Protein AF-A0A4U9HYZ6-F1 (afdb_monomer_lite)

Radius of gyration: 41.31 Å; chains: 1; bounding box: 99×42×128 Å

pLDDT: mean 76.9, std 16.5, range [32.78, 93.56]

Foldseek 3Di:
DDDDDDDDDDDDPPDPPPPPPPPDPDDDDDDDDDDDDKFKAKQNHRDDPPDQQFDFDQDDDDPPDDDTDTAGQGPVGDRGIDIDIPDPDDWDAAQDAPCQDQALEE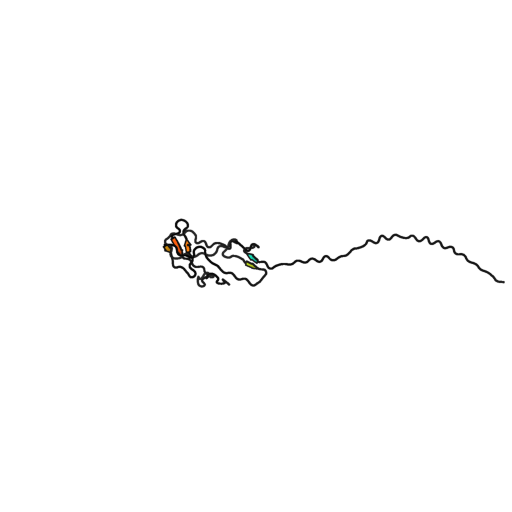DDDADVSWDWDADPVHRSYTYTDFDALDPVRPHTRHHPDTSD

Sequence (148 aa):
MNKKLLMLFTGSVFAMAASNSQAVTSSGTIGATLTLTNGCLINGSPTQDGINFGTLDFGTHPATFSTLTTQLTGASGGNTFTIQCTTASYTVAITGNTNSTAPGTVVGTPGTPARYLVNTANTGQGVAYSLFSDGGFNNIIANNAHCR

Secondary structure (DSSP, 8-state):
-----------------------------------PPP-EEETTB---SS---EE-------TT-S------EETTSSS---EEESSS----B----S--SPPSEEES---SS-EEEE-SS-TTEEEEE--BSSTTS-SB--TT-B--

Organism: NCBI:txid83655

Structure (mmCIF, N/CA/C/O backbone):
data_AF-A0A4U9HYZ6-F1
#
_entry.id   AF-A0A4U9HYZ6-F1
#
loop_
_atom_site.group_PDB
_atom_site.id
_atom_site.type_symbol
_atom_site.label_atom_id
_atom_site.label_alt_id
_atom_site.label_comp_id
_atom_site.label_asym_id
_atom_site.label_entity_id
_atom_site.label_seq_id
_atom_site.pdbx_PDB_ins_code
_atom_site.Cartn_x
_atom_site.Cartn_y
_atom_site.Cartn_z
_atom_site.occupancy
_atom_site.B_iso_or_equiv
_atom_site.auth_seq_id
_atom_site.auth_comp_id
_atom_site.auth_asym_id
_atom_site.auth_atom_id
_atom_site.pdbx_PDB_model_num
ATOM 1 N N . MET A 1 1 ? 73.701 12.380 -105.931 1.00 35.41 1 MET A N 1
ATOM 2 C CA . MET A 1 1 ? 74.830 12.447 -104.979 1.00 35.41 1 MET A CA 1
ATOM 3 C C . MET A 1 1 ? 74.324 13.099 -103.699 1.00 35.41 1 MET A C 1
ATOM 5 O O . MET A 1 1 ? 73.700 14.145 -103.770 1.00 35.41 1 MET A O 1
ATOM 9 N N . ASN A 1 2 ? 74.490 12.401 -102.578 1.00 32.78 2 ASN A N 1
ATOM 10 C CA . ASN A 1 2 ? 73.959 12.699 -101.242 1.00 32.78 2 ASN A CA 1
ATOM 11 C C . ASN A 1 2 ? 74.451 14.049 -100.677 1.00 32.78 2 ASN A C 1
ATOM 13 O O . ASN A 1 2 ? 75.574 14.433 -101.002 1.00 32.78 2 ASN A O 1
ATOM 17 N N . LYS A 1 3 ? 73.722 14.658 -99.714 1.00 44.94 3 LYS A N 1
ATOM 18 C CA . LYS A 1 3 ? 73.997 14.611 -98.244 1.00 44.94 3 LYS A CA 1
ATOM 19 C C . LYS A 1 3 ? 73.520 15.883 -97.476 1.00 44.94 3 LYS A C 1
ATOM 21 O O . LYS A 1 3 ? 73.880 16.987 -97.853 1.00 44.94 3 LYS A O 1
ATOM 26 N N . LYS A 1 4 ? 72.920 15.639 -96.292 1.00 47.25 4 LYS A N 1
ATOM 27 C CA . LYS A 1 4 ? 72.814 16.468 -95.049 1.00 47.25 4 LYS A CA 1
ATOM 28 C C . LYS A 1 4 ? 71.647 17.477 -94.970 1.00 47.25 4 LYS A C 1
ATOM 30 O O . LYS A 1 4 ? 71.603 18.403 -95.758 1.00 47.25 4 LYS A O 1
ATOM 35 N N . LEU A 1 5 ? 70.603 17.292 -94.147 1.00 48.94 5 LEU A N 1
ATOM 36 C CA . LEU A 1 5 ? 70.500 17.136 -92.673 1.00 48.94 5 LEU A CA 1
ATOM 37 C C . LEU A 1 5 ? 70.783 18.446 -91.908 1.00 48.94 5 LEU A C 1
ATOM 39 O O . LEU A 1 5 ? 71.951 18.778 -91.745 1.00 48.94 5 LEU A O 1
ATOM 43 N N . LEU A 1 6 ? 69.746 19.112 -91.375 1.00 49.28 6 LEU A N 1
ATOM 44 C CA . LEU A 1 6 ? 69.512 19.251 -89.923 1.00 49.28 6 LEU A CA 1
ATOM 45 C C . LEU A 1 6 ? 68.156 19.929 -89.620 1.00 49.28 6 LEU A C 1
ATOM 47 O O . LEU A 1 6 ? 67.754 20.876 -90.284 1.00 49.28 6 LEU A O 1
ATOM 51 N N . MET A 1 7 ? 67.483 19.402 -88.598 1.00 51.47 7 MET A N 1
ATOM 52 C CA . MET A 1 7 ? 66.218 19.832 -87.996 1.00 51.47 7 MET A CA 1
ATOM 53 C C . MET A 1 7 ? 66.368 21.125 -87.181 1.00 51.47 7 MET A C 1
ATOM 55 O O . MET A 1 7 ? 67.454 21.372 -86.672 1.00 51.47 7 MET A O 1
ATOM 59 N N . LEU A 1 8 ? 65.261 21.832 -86.914 1.00 48.62 8 LEU A N 1
ATOM 60 C CA . LEU A 1 8 ? 64.932 22.306 -85.559 1.00 48.62 8 LEU A CA 1
ATOM 61 C C . LEU A 1 8 ? 63.411 22.551 -85.446 1.00 48.62 8 LEU A C 1
ATOM 63 O O . LEU A 1 8 ? 62.870 23.507 -85.992 1.00 48.62 8 LEU A O 1
ATOM 67 N N . PHE A 1 9 ? 62.730 21.637 -84.752 1.00 49.22 9 PHE A N 1
ATOM 68 C CA . PHE A 1 9 ? 61.364 21.782 -84.248 1.00 49.22 9 PHE A CA 1
ATOM 69 C C . PHE A 1 9 ? 61.415 22.639 -82.976 1.00 49.22 9 PHE A C 1
ATOM 71 O O . PHE A 1 9 ? 61.964 22.197 -81.968 1.00 49.22 9 PHE A O 1
ATOM 78 N N . THR A 1 10 ? 60.820 23.828 -82.983 1.00 54.84 10 THR A N 1
ATOM 79 C CA . THR A 1 10 ? 60.531 24.583 -81.757 1.00 54.84 10 THR A CA 1
ATOM 80 C C . THR A 1 10 ? 59.051 24.449 -81.436 1.00 54.84 10 THR A C 1
ATOM 82 O O . THR A 1 10 ? 58.198 25.197 -81.906 1.00 54.84 10 THR A O 1
ATOM 85 N N . GLY A 1 11 ? 58.750 23.422 -80.640 1.00 54.03 11 GLY A N 1
ATOM 86 C CA . GLY A 1 11 ? 57.466 23.273 -79.976 1.00 54.03 11 GLY A CA 1
ATOM 87 C C . GLY A 1 11 ? 57.280 24.373 -78.935 1.00 54.03 11 GLY A C 1
ATOM 88 O O . GLY A 1 11 ? 58.178 24.683 -78.156 1.00 54.03 11 GLY A O 1
ATOM 89 N N . SER A 1 12 ? 56.096 24.965 -78.914 1.00 51.88 12 SER A N 1
ATOM 90 C CA . SER A 1 12 ? 55.624 25.801 -77.813 1.00 51.88 12 SER A CA 1
ATOM 91 C C . SER A 1 12 ? 54.210 25.346 -77.483 1.00 51.88 12 SER A C 1
ATOM 93 O O . SER A 1 12 ? 53.221 25.950 -77.884 1.00 51.88 12 SER A O 1
ATOM 95 N N . VAL A 1 13 ? 54.128 24.201 -76.802 1.00 56.69 13 VAL A N 1
ATOM 96 C CA . VAL A 1 13 ? 52.915 23.762 -76.111 1.00 56.69 13 VAL A CA 1
ATOM 97 C C . VAL A 1 13 ? 52.758 24.681 -74.904 1.00 56.69 13 VAL A C 1
ATOM 99 O O . VAL A 1 13 ? 53.446 24.525 -73.898 1.00 56.69 13 VAL A O 1
ATOM 102 N N . PHE A 1 14 ? 51.885 25.678 -75.020 1.00 54.47 14 PHE A N 1
ATOM 103 C CA . PHE A 1 14 ? 51.449 26.473 -73.880 1.00 54.47 14 PHE A CA 1
ATOM 104 C C . PHE A 1 14 ? 50.453 25.623 -73.085 1.00 54.47 14 PHE A C 1
ATOM 106 O O . PHE A 1 14 ? 49.270 25.538 -73.416 1.00 54.47 14 PHE A O 1
ATOM 113 N N . ALA A 1 15 ? 50.968 24.902 -72.089 1.00 54.31 15 ALA A N 1
ATOM 114 C CA . ALA A 1 15 ? 50.166 24.114 -71.168 1.00 54.31 15 ALA A CA 1
ATOM 115 C C . ALA A 1 15 ? 49.292 25.060 -70.332 1.00 54.31 15 ALA A C 1
ATOM 117 O O . ALA A 1 15 ? 49.767 25.724 -69.412 1.00 54.31 15 ALA A O 1
ATOM 118 N N . MET A 1 16 ? 48.005 25.126 -70.666 1.00 54.91 16 MET A N 1
ATOM 119 C CA . MET A 1 16 ? 46.996 25.728 -69.806 1.00 54.91 16 MET A CA 1
ATOM 120 C C . MET A 1 16 ? 46.899 24.874 -68.540 1.00 54.91 16 MET A C 1
ATOM 122 O O . MET A 1 16 ? 46.308 23.795 -68.549 1.00 54.91 16 MET A O 1
ATOM 126 N N . ALA A 1 17 ? 47.515 25.332 -67.452 1.00 55.66 17 ALA A N 1
ATOM 127 C CA . ALA A 1 17 ? 47.295 24.767 -66.132 1.00 55.66 17 ALA A CA 1
ATOM 128 C C . ALA A 1 17 ? 45.856 25.094 -65.712 1.00 55.66 17 ALA A C 1
ATOM 130 O O . ALA A 1 17 ? 45.582 26.144 -65.135 1.00 55.66 17 ALA A O 1
ATOM 131 N N . ALA A 1 18 ? 44.920 24.208 -66.052 1.00 55.56 18 ALA A N 1
ATOM 132 C CA . ALA A 1 18 ? 43.592 24.214 -65.467 1.00 55.56 18 ALA A CA 1
ATOM 133 C C . ALA A 1 18 ? 43.756 23.994 -63.957 1.00 55.56 18 ALA A C 1
ATOM 135 O O . ALA A 1 18 ? 44.086 22.891 -63.509 1.00 55.56 18 ALA A O 1
ATOM 136 N N . SER A 1 19 ? 43.558 25.048 -63.167 1.00 55.41 19 SER A N 1
ATOM 137 C CA . SER A 1 19 ? 43.351 24.943 -61.728 1.00 55.41 19 SER A CA 1
ATOM 138 C C . SER A 1 19 ? 42.024 24.223 -61.504 1.00 55.41 19 SER A C 1
ATOM 140 O O . SER A 1 19 ? 40.971 24.831 -61.328 1.00 55.41 19 SER A O 1
ATOM 142 N N . ASN A 1 20 ? 42.069 22.893 -61.559 1.00 53.75 20 ASN A N 1
ATOM 143 C CA . ASN A 1 20 ? 40.976 22.043 -61.123 1.00 53.75 20 ASN A CA 1
ATOM 144 C C . ASN A 1 20 ? 40.794 22.301 -59.622 1.00 53.75 20 ASN A C 1
ATOM 146 O O . ASN A 1 20 ? 41.510 21.733 -58.797 1.00 53.75 20 ASN A O 1
ATOM 150 N N . SER A 1 21 ? 39.881 23.208 -59.267 1.00 53.66 21 SER A N 1
ATOM 151 C CA . SER A 1 21 ? 39.375 23.334 -57.904 1.00 53.66 21 SER A CA 1
ATOM 152 C C . SER A 1 21 ? 38.570 22.071 -57.626 1.00 53.66 21 SER A C 1
ATOM 154 O O . SER A 1 21 ? 37.375 21.991 -57.901 1.00 53.66 21 SER A O 1
ATOM 156 N N . GLN A 1 22 ? 39.274 21.032 -57.185 1.00 55.88 22 GLN A N 1
ATOM 157 C CA . GLN A 1 22 ? 38.654 19.790 -56.766 1.00 55.88 22 GLN A CA 1
ATOM 158 C C . GLN A 1 22 ? 37.817 20.110 -55.530 1.00 55.88 22 GLN A C 1
ATOM 160 O O . GLN A 1 22 ? 38.360 20.485 -54.489 1.00 55.88 22 GLN A O 1
ATOM 165 N N . ALA A 1 23 ? 36.495 20.002 -55.651 1.00 54.91 23 ALA A N 1
ATOM 166 C CA . ALA A 1 23 ? 35.611 20.068 -54.502 1.00 54.91 23 ALA A CA 1
ATOM 167 C C . ALA A 1 23 ? 36.001 18.934 -53.545 1.00 54.91 23 ALA A C 1
ATOM 169 O O . ALA A 1 23 ? 35.837 17.755 -53.856 1.00 54.91 23 ALA A O 1
ATOM 170 N N . VAL A 1 24 ? 36.574 19.291 -52.395 1.00 54.78 24 VAL A N 1
ATOM 171 C CA . VAL A 1 24 ? 36.957 18.324 -51.366 1.00 54.78 24 VAL A CA 1
ATOM 172 C C . VAL A 1 24 ? 35.679 17.848 -50.686 1.00 54.78 24 VAL A C 1
ATOM 174 O O . VAL A 1 24 ? 35.114 18.534 -49.836 1.00 54.78 24 VAL A O 1
ATOM 177 N N . THR A 1 25 ? 35.196 16.671 -51.072 1.00 54.16 25 THR A N 1
ATOM 178 C CA . THR A 1 25 ? 34.113 15.992 -50.359 1.00 54.16 25 THR A CA 1
ATOM 179 C C . THR A 1 25 ? 34.681 15.396 -49.079 1.00 54.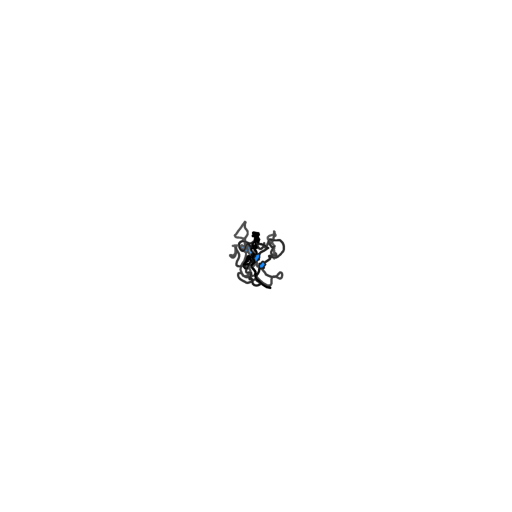16 25 THR A C 1
ATOM 181 O O . THR A 1 25 ? 35.326 14.349 -49.102 1.00 54.16 25 THR A O 1
ATOM 184 N N . SER A 1 26 ? 34.466 16.084 -47.959 1.00 47.38 26 SER A N 1
ATOM 185 C CA . SER A 1 26 ? 34.788 15.554 -46.637 1.00 47.38 26 SER A CA 1
ATOM 186 C C . SER A 1 26 ? 33.625 14.689 -46.159 1.00 47.38 26 SER A C 1
ATOM 188 O O . SER A 1 26 ? 32.536 15.190 -45.885 1.00 47.38 26 SER A O 1
ATOM 190 N N . SER A 1 27 ? 33.840 13.378 -46.112 1.00 49.84 27 SER A N 1
ATOM 191 C CA . SER A 1 27 ? 32.902 12.414 -45.542 1.00 49.84 27 SER A CA 1
ATOM 192 C C . SER A 1 27 ? 33.409 11.972 -44.176 1.00 49.84 27 SER A C 1
ATOM 194 O O . SER A 1 27 ? 34.556 11.546 -44.051 1.00 49.84 27 SER A O 1
ATOM 196 N N . GLY A 1 28 ? 32.552 12.030 -43.164 1.00 50.69 28 GLY A N 1
ATOM 197 C CA . GLY A 1 28 ? 32.844 11.529 -41.826 1.00 50.69 28 GLY A CA 1
ATOM 198 C C . GLY A 1 28 ? 31.623 10.829 -41.244 1.00 50.69 28 GLY A C 1
ATOM 199 O O . GLY A 1 28 ? 30.489 11.121 -41.617 1.00 50.69 28 GLY A O 1
ATOM 200 N N . THR A 1 29 ? 31.852 9.890 -40.334 1.00 51.38 29 THR A N 1
ATOM 201 C CA . THR A 1 29 ? 30.797 9.206 -39.582 1.00 51.38 29 THR A CA 1
ATOM 202 C C . THR A 1 29 ? 30.646 9.847 -38.208 1.00 51.38 29 THR A C 1
ATOM 204 O O . THR A 1 29 ? 31.634 9.986 -37.489 1.00 51.38 29 THR A O 1
ATOM 207 N N . ILE A 1 30 ? 29.419 10.196 -37.816 1.00 47.06 30 ILE A N 1
ATOM 208 C CA . ILE A 1 30 ? 29.105 10.606 -36.443 1.00 47.06 30 ILE A CA 1
ATOM 209 C C . ILE A 1 30 ? 28.710 9.351 -35.665 1.00 47.06 30 ILE A C 1
ATOM 211 O O . ILE A 1 30 ? 27.698 8.722 -35.970 1.00 47.06 30 ILE A O 1
ATOM 215 N N . GLY A 1 31 ? 29.505 8.980 -34.664 1.00 43.38 31 GLY A N 1
ATOM 216 C CA . GLY A 1 31 ? 29.102 7.974 -33.686 1.00 43.38 31 GLY A CA 1
ATOM 217 C C . GLY A 1 31 ? 28.130 8.593 -32.685 1.00 43.38 31 GLY A C 1
ATOM 218 O O . GLY A 1 31 ? 28.508 9.512 -31.963 1.00 43.38 31 GLY A O 1
ATOM 219 N N . ALA A 1 32 ? 26.889 8.109 -32.643 1.00 44.34 32 ALA A N 1
ATOM 220 C CA . ALA A 1 32 ? 25.912 8.481 -31.624 1.00 44.34 32 ALA A CA 1
ATOM 221 C C . ALA A 1 32 ? 25.733 7.312 -30.648 1.00 44.34 32 ALA A C 1
ATOM 223 O O . ALA A 1 32 ? 25.369 6.211 -31.058 1.00 44.34 32 ALA A O 1
ATOM 224 N N . THR A 1 33 ? 25.973 7.557 -29.360 1.00 34.28 33 THR A N 1
ATOM 225 C CA . THR A 1 33 ? 25.754 6.572 -28.294 1.00 34.28 33 THR A CA 1
ATOM 226 C C . THR A 1 33 ? 24.585 7.035 -27.435 1.00 34.28 33 THR A C 1
ATOM 228 O O . THR A 1 33 ? 24.642 8.115 -26.850 1.00 34.28 33 THR A O 1
ATOM 231 N N . LEU A 1 34 ? 23.532 6.217 -27.352 1.00 34.91 34 LEU A N 1
ATOM 232 C CA . LEU A 1 34 ? 22.398 6.422 -26.452 1.00 34.91 34 LEU A CA 1
ATOM 233 C C . LEU A 1 34 ? 22.392 5.308 -25.405 1.00 34.91 34 LEU A C 1
ATOM 235 O O . LEU A 1 34 ? 22.152 4.146 -25.727 1.00 34.91 34 LEU A O 1
ATOM 239 N N . THR A 1 35 ? 22.636 5.672 -24.152 1.00 57.12 35 THR A N 1
ATOM 240 C CA . THR A 1 35 ? 22.530 4.750 -23.019 1.00 57.12 35 THR A CA 1
ATOM 241 C C . THR A 1 35 ? 21.140 4.887 -22.412 1.00 57.12 35 THR A C 1
ATOM 243 O O . THR A 1 35 ? 20.862 5.876 -21.737 1.00 57.12 35 THR A O 1
ATOM 246 N N . LEU A 1 36 ? 20.264 3.907 -22.644 1.00 55.03 36 LEU A N 1
ATOM 247 C CA . LEU A 1 36 ? 18.999 3.812 -21.917 1.00 55.03 36 LEU A CA 1
ATOM 248 C C . LEU A 1 36 ? 19.242 3.085 -20.593 1.00 55.03 36 LEU A C 1
ATOM 250 O O . LEU A 1 36 ? 19.720 1.952 -20.576 1.00 55.03 36 LEU A O 1
ATOM 254 N N . THR A 1 37 ? 18.923 3.740 -19.483 1.00 68.19 37 THR A N 1
ATOM 255 C CA . THR A 1 37 ? 18.913 3.122 -18.156 1.00 68.19 37 THR A CA 1
ATOM 256 C C . THR A 1 37 ? 17.569 2.445 -17.889 1.00 68.19 37 THR A C 1
ATOM 258 O O . THR A 1 37 ? 16.551 2.791 -18.490 1.00 68.19 37 THR A O 1
ATOM 261 N N . ASN A 1 38 ? 17.555 1.473 -16.972 1.00 70.94 38 ASN A N 1
ATOM 262 C CA . ASN A 1 38 ? 16.307 0.863 -16.525 1.00 70.94 38 ASN A CA 1
ATOM 263 C C . ASN A 1 38 ? 15.420 1.924 -15.857 1.00 70.94 38 ASN A C 1
ATOM 265 O O . ASN A 1 38 ? 15.859 2.620 -14.942 1.00 70.94 38 ASN A O 1
ATOM 269 N N . GLY A 1 39 ? 14.172 2.019 -16.305 1.00 76.56 39 GLY A N 1
ATOM 270 C CA . GLY A 1 39 ? 13.136 2.864 -15.717 1.00 76.56 39 GLY A CA 1
ATOM 271 C C . GLY A 1 39 ? 11.856 2.078 -15.442 1.00 76.56 39 GLY A C 1
ATOM 272 O O . GLY A 1 39 ? 11.571 1.086 -16.126 1.00 76.56 39 GLY A O 1
ATOM 273 N N . CYS A 1 40 ? 11.099 2.537 -14.447 1.00 83.56 40 CYS A N 1
ATOM 274 C CA . CYS A 1 40 ? 9.737 2.105 -14.164 1.00 83.56 40 CYS A CA 1
ATOM 275 C C . CYS A 1 40 ? 8.814 3.320 -14.196 1.00 83.56 40 CYS A C 1
ATOM 277 O O . CYS A 1 40 ? 9.132 4.355 -13.614 1.00 83.56 40 CYS A O 1
ATOM 279 N N . LEU A 1 41 ? 7.677 3.180 -14.868 1.00 84.50 41 LEU A N 1
ATOM 280 C CA . LEU A 1 41 ? 6.589 4.142 -14.844 1.00 84.50 41 LEU A CA 1
ATOM 281 C C . LEU A 1 41 ? 5.504 3.622 -13.907 1.00 84.50 41 LEU A C 1
ATOM 283 O O . LEU A 1 41 ? 5.011 2.506 -14.090 1.00 84.50 41 LEU A O 1
ATOM 287 N N . ILE A 1 42 ? 5.113 4.431 -12.929 1.00 84.31 42 ILE A N 1
ATOM 288 C CA . ILE A 1 42 ? 3.993 4.133 -12.034 1.00 84.31 42 ILE A CA 1
ATOM 289 C C . ILE A 1 42 ? 2.835 5.042 -12.420 1.00 84.31 42 ILE A C 1
ATOM 291 O O . ILE A 1 42 ? 2.986 6.264 -12.421 1.00 84.31 42 ILE A O 1
ATOM 295 N N . ASN A 1 43 ? 1.689 4.464 -12.785 1.00 82.69 43 ASN A N 1
ATOM 296 C CA . ASN A 1 43 ? 0.549 5.214 -13.330 1.00 82.69 43 ASN A CA 1
ATOM 297 C C . ASN A 1 43 ? 0.962 6.161 -14.483 1.00 82.69 43 ASN A C 1
ATOM 299 O O . ASN A 1 43 ? 0.463 7.277 -14.601 1.00 82.69 43 ASN A O 1
ATOM 303 N N . GLY A 1 44 ? 1.925 5.736 -15.313 1.00 80.31 44 GLY A N 1
ATOM 304 C CA . GLY A 1 44 ? 2.465 6.524 -16.430 1.00 80.31 44 GLY A CA 1
ATOM 305 C C . GLY A 1 44 ? 3.462 7.628 -16.047 1.00 80.31 44 GLY A C 1
ATOM 306 O O . GLY A 1 44 ? 3.987 8.291 -16.939 1.00 80.31 44 GLY A O 1
ATOM 307 N N . SER A 1 45 ? 3.760 7.820 -14.758 1.00 81.25 45 SER A N 1
ATOM 308 C CA . SER A 1 45 ? 4.737 8.806 -14.282 1.00 81.25 45 SER A CA 1
ATOM 309 C C . SER A 1 45 ? 6.126 8.188 -14.075 1.00 81.25 45 SER A C 1
ATOM 311 O O . SER A 1 45 ? 6.211 7.099 -13.504 1.00 81.25 45 SER A O 1
ATOM 313 N N . PRO A 1 46 ? 7.219 8.873 -14.471 1.00 82.25 46 PRO A N 1
ATOM 314 C CA . PRO A 1 46 ? 8.588 8.451 -14.167 1.00 82.25 46 PRO A CA 1
ATOM 315 C C . PRO A 1 46 ? 9.024 8.780 -12.729 1.00 82.25 46 PRO A C 1
ATOM 317 O O . PRO A 1 46 ? 10.120 8.398 -12.319 1.00 82.25 46 PRO A O 1
ATOM 320 N N . THR A 1 47 ? 8.211 9.520 -11.969 1.00 82.38 47 THR A N 1
ATOM 321 C CA . THR A 1 47 ? 8.452 9.772 -10.544 1.00 82.38 47 THR A CA 1
ATOM 322 C C . THR A 1 47 ? 8.466 8.446 -9.786 1.00 82.38 47 THR A C 1
ATOM 324 O O . THR A 1 47 ? 7.651 7.581 -10.079 1.00 82.38 47 THR A O 1
ATOM 327 N N . GLN A 1 48 ? 9.373 8.287 -8.818 1.00 78.88 48 GLN A N 1
ATOM 328 C CA . GLN A 1 48 ? 9.500 7.057 -8.019 1.00 78.88 48 GLN A CA 1
ATOM 329 C C . GLN A 1 48 ? 9.091 7.235 -6.549 1.00 78.88 48 GLN A C 1
ATOM 331 O O . GLN A 1 48 ? 8.799 6.251 -5.879 1.00 78.88 48 GLN A O 1
ATOM 336 N N . ASP A 1 49 ? 8.979 8.480 -6.077 1.00 82.75 49 ASP A N 1
ATOM 337 C CA . ASP A 1 49 ? 8.672 8.817 -4.685 1.00 82.75 49 ASP A CA 1
ATOM 338 C C . ASP A 1 49 ? 7.424 9.696 -4.568 1.00 82.75 49 ASP A C 1
ATOM 340 O O . ASP A 1 49 ? 7.132 10.513 -5.440 1.00 82.75 49 ASP A O 1
ATOM 344 N N . GLY A 1 50 ? 6.679 9.541 -3.468 1.00 80.44 50 GLY A N 1
ATOM 345 C CA . GLY A 1 50 ? 5.488 10.357 -3.189 1.00 80.44 50 GLY A CA 1
ATOM 346 C C . GLY A 1 50 ? 4.328 10.136 -4.167 1.00 80.44 50 GLY A C 1
ATOM 347 O O . GLY A 1 50 ? 3.441 10.981 -4.279 1.00 80.44 50 GLY A O 1
ATOM 348 N N . ILE A 1 51 ? 4.333 9.015 -4.889 1.00 84.38 51 ILE A N 1
ATOM 349 C CA . ILE A 1 51 ? 3.310 8.692 -5.882 1.00 84.38 51 ILE A CA 1
ATOM 350 C C . ILE A 1 51 ? 2.021 8.299 -5.174 1.00 84.38 51 ILE A C 1
ATOM 352 O O . ILE A 1 51 ? 2.007 7.441 -4.289 1.00 84.38 51 ILE A O 1
ATOM 356 N N . ASN A 1 52 ? 0.913 8.883 -5.615 1.00 84.50 52 ASN A N 1
ATOM 357 C CA . ASN A 1 52 ? -0.401 8.413 -5.222 1.00 84.50 52 ASN A CA 1
ATOM 358 C C . ASN A 1 52 ? -0.772 7.174 -6.058 1.00 84.50 52 ASN A C 1
ATOM 360 O O . ASN A 1 52 ? -0.983 7.268 -7.268 1.00 84.50 52 ASN A O 1
ATOM 364 N N . PHE A 1 53 ? -0.846 6.010 -5.411 1.00 85.12 53 PHE A N 1
ATOM 365 C CA . PHE A 1 53 ? -1.290 4.764 -6.047 1.00 85.12 53 PHE A CA 1
ATOM 366 C C . PHE A 1 53 ? -2.815 4.667 -6.156 1.00 85.12 53 PHE A C 1
ATOM 368 O O . PHE A 1 53 ? -3.330 3.929 -6.993 1.00 85.12 53 PHE A O 1
ATOM 375 N N . GLY A 1 54 ? -3.542 5.421 -5.337 1.00 88.00 54 GLY A N 1
ATOM 376 C CA . GLY A 1 54 ? -4.989 5.385 -5.241 1.00 88.00 54 GLY A CA 1
ATOM 377 C C . GLY A 1 54 ? -5.474 5.589 -3.811 1.00 88.00 54 GLY A C 1
ATOM 378 O O . GLY A 1 54 ? -4.721 5.944 -2.903 1.00 88.00 54 GLY A O 1
ATOM 379 N N . THR A 1 55 ? -6.762 5.358 -3.595 1.00 89.38 55 THR A N 1
ATOM 380 C CA . THR A 1 55 ? -7.406 5.489 -2.285 1.00 89.38 55 THR A CA 1
ATOM 381 C C . THR A 1 55 ? -8.374 4.336 -2.052 1.00 89.38 55 THR A C 1
ATOM 383 O O . THR A 1 55 ? -9.081 3.907 -2.960 1.00 89.38 55 THR A O 1
ATOM 386 N N . LEU A 1 56 ? -8.387 3.821 -0.825 1.00 89.88 56 LEU A N 1
ATOM 387 C CA . LEU A 1 56 ? -9.418 2.916 -0.329 1.00 89.88 56 LEU A CA 1
ATOM 388 C C . LEU A 1 56 ? -10.416 3.761 0.453 1.00 89.88 56 LEU A C 1
ATOM 390 O O . LEU A 1 56 ? -10.153 4.119 1.600 1.00 89.88 56 LEU A O 1
ATOM 394 N N . ASP A 1 57 ? -11.522 4.116 -0.191 1.00 90.00 57 ASP A N 1
ATOM 395 C CA . ASP A 1 57 ? -12.581 4.900 0.436 1.00 90.00 57 ASP A CA 1
ATOM 396 C C . ASP A 1 57 ? -13.769 3.995 0.759 1.00 90.00 57 ASP A C 1
ATOM 398 O O . ASP A 1 57 ? -14.327 3.336 -0.119 1.00 90.00 57 ASP A O 1
ATOM 402 N N . PHE A 1 58 ? -14.132 3.938 2.036 1.00 89.00 58 PHE A N 1
ATOM 403 C CA . PHE A 1 58 ? -15.312 3.212 2.494 1.00 89.00 58 PHE A CA 1
ATOM 404 C C . PHE A 1 58 ? -16.584 4.052 2.355 1.00 89.00 58 PHE A C 1
ATOM 406 O O . PHE A 1 58 ? -17.664 3.510 2.509 1.00 89.00 58 PHE A O 1
ATOM 413 N N . GLY A 1 59 ? -16.488 5.347 2.052 1.00 87.75 59 GLY A N 1
ATOM 414 C CA . GLY A 1 59 ? -17.630 6.243 1.940 1.00 87.75 59 GLY A CA 1
ATOM 415 C C . GLY A 1 59 ? -18.247 6.608 3.293 1.00 87.75 59 GLY A C 1
ATOM 416 O O . GLY A 1 59 ? -17.661 6.430 4.362 1.00 87.75 59 GLY A O 1
ATOM 417 N N . THR A 1 60 ? -19.460 7.162 3.243 1.00 87.88 60 THR A N 1
ATOM 418 C CA . THR A 1 60 ? -20.215 7.559 4.441 1.00 87.88 60 THR A CA 1
ATOM 419 C C . THR A 1 60 ? -21.206 6.471 4.825 1.00 87.88 60 THR A C 1
ATOM 421 O O . THR A 1 60 ? -22.100 6.137 4.048 1.00 87.88 60 THR A O 1
ATOM 424 N N . HIS A 1 61 ? -21.092 5.969 6.054 1.00 84.94 61 HIS A N 1
ATOM 425 C CA . HIS A 1 61 ? -21.981 4.948 6.598 1.00 84.94 61 HIS A CA 1
ATOM 426 C C . HIS A 1 61 ? -22.480 5.312 8.003 1.00 84.94 61 HIS A C 1
ATOM 428 O O . HIS A 1 61 ? -21.754 5.956 8.765 1.00 84.94 61 HIS A O 1
ATOM 434 N N . PRO A 1 62 ? -23.698 4.879 8.387 1.00 82.75 62 PRO A N 1
ATOM 435 C CA . PRO A 1 62 ? -24.146 4.939 9.775 1.00 82.75 62 PRO A CA 1
ATOM 436 C C . PRO A 1 62 ? -23.227 4.123 10.687 1.00 82.75 62 PRO A C 1
ATOM 438 O O . PRO A 1 62 ? -22.717 3.084 10.279 1.00 82.75 62 PRO A O 1
ATOM 441 N N . ALA A 1 63 ? -23.092 4.529 11.951 1.00 75.94 63 ALA A N 1
ATOM 442 C CA . ALA A 1 63 ? -22.227 3.860 12.930 1.00 75.94 63 ALA A CA 1
ATOM 443 C C . ALA A 1 63 ? -22.658 2.422 13.307 1.00 75.94 63 ALA A C 1
ATOM 445 O O . ALA A 1 63 ? -21.962 1.749 14.057 1.00 75.94 63 ALA A O 1
ATOM 446 N N . THR A 1 64 ? -23.797 1.942 12.802 1.00 81.81 64 THR A N 1
ATOM 447 C CA . THR A 1 64 ? -24.388 0.628 13.106 1.00 81.81 64 THR A CA 1
ATOM 448 C C . THR A 1 64 ? -24.080 -0.438 12.046 1.00 81.81 64 THR A C 1
ATOM 450 O O . THR A 1 64 ? -24.873 -1.356 11.845 1.00 81.81 64 THR A O 1
ATOM 453 N N . PHE A 1 65 ? -22.977 -0.306 11.309 1.00 83.50 65 PHE A N 1
ATOM 454 C CA . PHE A 1 65 ? -22.592 -1.284 10.290 1.00 83.50 65 PHE A CA 1
ATOM 455 C C . PHE A 1 65 ? -22.028 -2.570 10.919 1.00 83.50 65 PHE A C 1
ATOM 457 O O . PHE A 1 65 ? -21.462 -2.549 12.009 1.00 83.50 65 PHE A O 1
ATOM 464 N N . SER A 1 66 ? -22.154 -3.694 10.210 1.00 83.31 66 SER A N 1
ATOM 465 C CA . SER A 1 66 ? -21.553 -4.978 10.601 1.00 83.31 66 SER A CA 1
ATOM 466 C C . SER A 1 66 ? -20.249 -5.252 9.854 1.00 83.31 66 SER A C 1
ATOM 468 O O . SER A 1 66 ? -19.242 -5.631 10.447 1.00 83.31 66 SER A O 1
ATOM 470 N N . THR A 1 67 ? -20.248 -5.059 8.537 1.00 85.25 67 THR A N 1
ATOM 471 C CA . THR A 1 67 ? -19.077 -5.249 7.679 1.00 85.25 67 THR A CA 1
ATOM 472 C C . THR A 1 67 ? -19.156 -4.277 6.515 1.00 85.25 67 THR A C 1
ATOM 474 O O . THR A 1 67 ? -20.208 -4.123 5.899 1.00 85.25 67 THR A O 1
ATOM 477 N N . LEU A 1 68 ? -18.034 -3.624 6.227 1.00 88.88 68 LEU A N 1
ATOM 478 C CA . LEU A 1 68 ? -17.870 -2.742 5.082 1.00 88.88 68 LEU A CA 1
ATOM 479 C C . LEU A 1 68 ? -16.681 -3.235 4.269 1.00 88.88 68 LEU A C 1
ATOM 481 O O . LEU A 1 68 ? -15.661 -3.645 4.822 1.00 88.88 68 LEU A O 1
ATOM 485 N N . THR A 1 69 ? -16.816 -3.178 2.953 1.00 90.50 69 THR A N 1
ATOM 486 C CA . THR A 1 69 ? -15.767 -3.568 2.016 1.00 90.50 69 THR A CA 1
ATOM 487 C C . THR A 1 69 ? -15.619 -2.483 0.972 1.00 90.50 69 THR A C 1
ATOM 489 O O . THR A 1 69 ? -16.618 -1.945 0.499 1.00 90.50 69 THR A O 1
ATOM 492 N N . THR A 1 70 ? -14.388 -2.203 0.573 1.00 90.88 70 THR A N 1
ATOM 493 C CA . THR A 1 70 ? -14.086 -1.297 -0.533 1.00 90.88 70 THR A CA 1
ATOM 494 C C . THR A 1 70 ? -12.961 -1.877 -1.382 1.00 90.88 70 THR A C 1
ATOM 496 O O . THR A 1 70 ? -12.294 -2.834 -0.978 1.00 90.88 70 THR A O 1
ATOM 499 N N . GLN A 1 71 ? -12.770 -1.314 -2.568 1.00 88.06 71 GLN A N 1
ATOM 500 C CA . GLN A 1 71 ? -11.678 -1.654 -3.469 1.00 88.06 71 GLN A CA 1
ATOM 501 C C . GLN A 1 71 ? -10.831 -0.417 -3.724 1.00 88.06 71 GLN A C 1
ATOM 503 O O . GLN A 1 71 ? -11.308 0.716 -3.643 1.00 88.06 71 GLN A O 1
ATOM 508 N N . LEU A 1 72 ? -9.550 -0.643 -4.008 1.00 88.12 72 LEU A N 1
ATOM 509 C CA . LEU A 1 72 ? -8.628 0.442 -4.299 1.00 88.12 72 LEU A CA 1
ATOM 510 C C . LEU A 1 72 ? -9.147 1.193 -5.515 1.00 88.12 72 LEU A C 1
ATOM 512 O O . LEU A 1 72 ? -9.251 0.596 -6.574 1.00 88.12 72 LEU A O 1
ATOM 516 N N . THR A 1 73 ? -9.410 2.485 -5.389 1.00 87.44 73 THR A N 1
ATOM 517 C CA . THR A 1 73 ? -9.633 3.350 -6.545 1.00 87.44 73 THR A CA 1
ATOM 518 C C . THR A 1 73 ? -8.289 3.928 -6.962 1.00 87.44 73 THR A C 1
ATOM 520 O O . THR A 1 73 ? -7.700 4.713 -6.219 1.00 87.44 73 THR A O 1
ATOM 523 N N . GLY A 1 74 ? -7.774 3.501 -8.113 1.00 82.69 74 GLY A N 1
ATOM 524 C CA . GLY A 1 74 ? -6.489 3.939 -8.650 1.00 82.69 74 GLY A CA 1
ATOM 525 C C . GLY A 1 74 ? -6.476 5.434 -8.972 1.00 82.69 74 GLY A C 1
ATOM 526 O O . GLY A 1 74 ? -7.500 6.011 -9.336 1.00 82.69 74 GLY A O 1
ATOM 527 N N . ALA A 1 75 ? -5.304 6.068 -8.881 1.00 79.12 75 ALA A N 1
ATOM 528 C CA . ALA A 1 75 ? -5.163 7.512 -9.113 1.00 79.12 75 ALA A CA 1
ATOM 529 C C . ALA A 1 75 ? -5.572 7.966 -10.531 1.00 79.12 75 ALA A C 1
ATOM 531 O O . ALA A 1 75 ? -5.937 9.122 -10.726 1.00 79.12 75 ALA A O 1
ATOM 532 N N . SER A 1 76 ? -5.543 7.060 -11.513 1.00 76.06 76 SER A N 1
ATOM 533 C CA . SER A 1 76 ? -5.970 7.310 -12.899 1.00 76.06 76 SER A CA 1
ATOM 534 C C . SER A 1 76 ? -7.426 6.903 -13.182 1.00 76.06 76 SER A C 1
ATOM 536 O O . SER A 1 76 ? -7.849 6.926 -14.336 1.00 76.06 76 SER A O 1
ATOM 538 N N . GLY A 1 77 ? -8.194 6.530 -12.151 1.00 69.94 77 GLY A N 1
ATOM 539 C CA . GLY A 1 77 ? -9.513 5.909 -12.283 1.00 69.94 77 GLY A CA 1
ATOM 540 C C . GLY A 1 77 ? -9.429 4.389 -12.486 1.00 69.94 77 GLY A C 1
ATOM 541 O O . GLY A 1 77 ? -8.479 3.874 -13.072 1.00 69.94 77 GLY A O 1
ATOM 542 N N . GLY A 1 78 ? -10.419 3.652 -11.974 1.00 82.25 78 GLY A N 1
ATOM 543 C CA . GLY A 1 78 ? -10.449 2.181 -11.974 1.00 82.25 78 GLY A CA 1
ATOM 544 C C . GLY A 1 78 ? -9.954 1.554 -10.667 1.00 82.25 78 GLY A C 1
ATOM 545 O O . GLY A 1 78 ? -9.720 2.261 -9.692 1.00 82.25 78 GLY A O 1
ATOM 546 N N . ASN A 1 79 ? -9.806 0.224 -10.639 1.00 82.06 79 ASN A N 1
ATOM 547 C CA . ASN A 1 79 ? -9.644 -0.537 -9.388 1.00 82.06 79 ASN A CA 1
ATOM 548 C C . ASN A 1 79 ? -8.195 -1.006 -9.122 1.00 82.06 79 ASN A C 1
ATOM 550 O O . ASN A 1 79 ? -7.950 -1.981 -8.412 1.00 82.06 79 ASN A O 1
ATOM 554 N N . THR A 1 80 ? -7.226 -0.384 -9.795 1.00 82.56 80 THR A N 1
ATOM 555 C CA . THR A 1 80 ? -5.844 -0.867 -9.911 1.00 82.56 80 THR A CA 1
ATOM 556 C C . THR A 1 80 ? -4.883 0.292 -10.195 1.00 82.56 80 THR A C 1
ATOM 558 O O . THR A 1 80 ? -5.293 1.334 -10.707 1.00 82.56 80 THR A O 1
ATOM 561 N N . PHE A 1 81 ? -3.607 0.109 -9.855 1.00 85.00 81 PHE A N 1
ATOM 562 C CA . PHE A 1 81 ? -2.499 0.962 -10.285 1.00 85.00 81 PHE A CA 1
ATOM 563 C C . PHE A 1 81 ? -1.590 0.180 -11.233 1.00 85.00 81 PHE A C 1
ATOM 565 O O . PHE A 1 81 ? -1.464 -1.043 -11.138 1.00 85.00 81 PHE A O 1
ATOM 572 N N . THR A 1 82 ? -0.934 0.885 -12.148 1.00 83.31 82 THR A N 1
ATOM 573 C CA . THR A 1 82 ? -0.094 0.260 -13.171 1.00 83.31 82 THR A CA 1
ATOM 574 C C . THR A 1 82 ? 1.382 0.477 -12.875 1.00 83.31 82 THR A C 1
ATOM 576 O O . THR A 1 82 ? 1.808 1.567 -12.496 1.00 83.31 82 THR A O 1
ATOM 579 N N . ILE A 1 83 ? 2.167 -0.584 -13.056 1.00 84.06 83 ILE A N 1
ATOM 580 C CA . ILE A 1 83 ? 3.628 -0.549 -13.016 1.00 84.06 83 ILE A CA 1
ATOM 581 C C . ILE A 1 83 ? 4.115 -1.006 -14.384 1.00 84.06 83 ILE A C 1
ATOM 58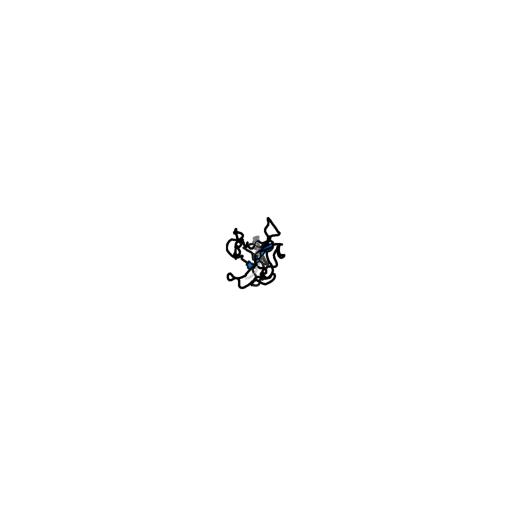3 O O . ILE A 1 83 ? 3.861 -2.140 -14.788 1.00 84.06 83 ILE A O 1
ATOM 587 N N . GLN A 1 84 ? 4.816 -0.129 -15.093 1.00 86.56 84 GLN A N 1
ATOM 588 C CA . GLN A 1 84 ? 5.453 -0.439 -16.364 1.00 86.56 84 GLN A CA 1
ATOM 589 C C . GLN A 1 84 ? 6.960 -0.280 -16.219 1.00 86.56 84 GLN A C 1
ATOM 591 O O . GLN A 1 84 ? 7.500 0.817 -16.323 1.00 86.56 84 GLN A O 1
ATOM 596 N N . CYS A 1 85 ? 7.638 -1.392 -15.967 1.00 85.00 85 CYS A N 1
ATOM 597 C CA . CYS A 1 85 ? 9.087 -1.443 -15.872 1.00 85.00 85 CYS A CA 1
ATOM 598 C C . CYS A 1 85 ? 9.710 -1.956 -17.169 1.00 85.00 85 CYS A C 1
ATOM 600 O O . CYS A 1 85 ? 9.153 -2.805 -17.862 1.00 85.00 85 CYS A O 1
ATOM 602 N N . THR A 1 86 ? 10.903 -1.454 -17.467 1.00 83.88 86 THR A N 1
ATOM 603 C CA . THR A 1 86 ? 11.800 -2.009 -18.497 1.00 83.88 86 THR A CA 1
ATOM 604 C C . THR A 1 86 ? 12.308 -3.409 -18.131 1.00 83.88 86 THR A C 1
ATOM 606 O O . THR A 1 86 ? 12.594 -4.214 -19.014 1.00 83.88 86 THR A O 1
ATOM 609 N N . THR A 1 87 ? 12.376 -3.726 -16.834 1.00 80.88 87 THR A N 1
ATOM 610 C CA . THR A 1 87 ? 12.701 -5.055 -16.307 1.00 80.88 87 THR A CA 1
ATOM 611 C C . THR A 1 87 ? 11.437 -5.856 -15.991 1.00 80.88 87 THR A C 1
ATOM 613 O O . THR A 1 87 ? 10.430 -5.313 -15.544 1.00 80.88 87 THR A O 1
ATOM 616 N N . ALA A 1 88 ? 11.503 -7.179 -16.169 1.00 74.75 88 ALA A N 1
ATOM 617 C CA . ALA A 1 88 ? 10.386 -8.078 -15.861 1.00 74.75 88 ALA A CA 1
ATOM 618 C C . ALA A 1 88 ? 10.224 -8.376 -14.356 1.00 74.75 88 ALA A C 1
ATOM 620 O O . ALA A 1 88 ? 9.173 -8.856 -13.934 1.00 74.75 88 ALA A O 1
ATOM 621 N N . SER A 1 89 ? 11.253 -8.098 -13.548 1.00 79.44 89 SER A N 1
ATOM 622 C CA . SER A 1 89 ? 11.284 -8.427 -12.122 1.00 79.44 89 SER A CA 1
ATOM 623 C C . SER A 1 89 ? 11.158 -7.168 -11.271 1.00 79.44 89 SER A C 1
ATOM 625 O O . SER A 1 89 ? 12.048 -6.319 -11.280 1.00 79.44 89 SER A O 1
ATOM 627 N N . TYR A 1 90 ? 10.067 -7.077 -10.514 1.00 79.56 90 TYR A N 1
ATOM 628 C CA . TYR A 1 90 ? 9.842 -6.081 -9.470 1.00 79.56 90 TYR A CA 1
ATOM 629 C C . TYR A 1 90 ? 9.000 -6.705 -8.353 1.00 79.56 90 TYR A C 1
ATOM 631 O O . TYR A 1 90 ? 8.234 -7.642 -8.589 1.00 79.56 90 TYR A O 1
ATOM 639 N N . THR A 1 91 ? 9.135 -6.187 -7.135 1.00 82.00 91 THR A N 1
ATOM 640 C CA . THR A 1 91 ? 8.315 -6.588 -5.990 1.00 82.00 91 THR A CA 1
ATOM 641 C C . THR A 1 91 ? 7.487 -5.406 -5.514 1.00 82.00 91 THR A C 1
ATOM 643 O O . THR A 1 91 ? 7.896 -4.252 -5.617 1.00 82.00 91 THR A O 1
ATOM 646 N N . VAL A 1 92 ? 6.296 -5.699 -5.000 1.00 83.75 92 VAL A N 1
ATOM 647 C CA . VAL A 1 92 ? 5.418 -4.707 -4.377 1.00 83.75 92 VAL A CA 1
ATOM 648 C C . VAL A 1 92 ? 5.134 -5.185 -2.968 1.00 83.75 92 VAL A C 1
ATOM 650 O O . VAL A 1 92 ? 4.734 -6.332 -2.779 1.00 83.75 92 VAL A O 1
ATOM 653 N N . ALA A 1 93 ? 5.356 -4.322 -1.985 1.00 85.94 93 ALA A N 1
ATOM 654 C CA . ALA A 1 93 ? 5.060 -4.612 -0.593 1.00 85.94 93 ALA A CA 1
ATOM 655 C C . ALA A 1 93 ? 4.475 -3.372 0.077 1.00 85.94 93 ALA A C 1
ATOM 657 O O . ALA A 1 93 ? 4.944 -2.254 -0.137 1.00 85.94 93 ALA A O 1
ATOM 658 N N . ILE A 1 94 ? 3.471 -3.582 0.924 1.00 86.00 94 ILE A N 1
ATOM 659 C CA . ILE A 1 94 ? 2.995 -2.543 1.835 1.00 86.00 94 ILE A CA 1
ATOM 660 C C . ILE A 1 94 ? 3.943 -2.535 3.028 1.00 86.00 94 ILE A C 1
ATOM 662 O O . ILE A 1 94 ? 4.056 -3.535 3.723 1.00 86.00 94 ILE A O 1
ATOM 666 N N . THR A 1 95 ? 4.650 -1.437 3.269 1.00 87.12 95 THR A N 1
ATOM 667 C CA . THR A 1 95 ? 5.663 -1.366 4.338 1.00 87.12 95 THR A CA 1
ATOM 668 C C . THR A 1 95 ? 5.070 -1.059 5.709 1.00 87.12 95 THR A C 1
ATOM 670 O O . THR A 1 95 ? 5.668 -1.385 6.730 1.00 87.12 95 THR A O 1
ATOM 673 N N . GLY A 1 96 ? 3.890 -0.442 5.756 1.00 85.12 96 GLY A N 1
ATOM 674 C CA . GLY A 1 96 ? 3.274 -0.037 7.009 1.00 85.12 96 GLY A CA 1
ATOM 675 C C . GLY A 1 96 ? 1.961 0.711 6.839 1.00 85.12 96 GLY A C 1
ATOM 676 O O . GLY A 1 96 ? 1.395 0.803 5.749 1.00 85.12 96 GLY A O 1
ATOM 677 N N . ASN A 1 97 ? 1.484 1.249 7.956 1.00 85.31 97 ASN A N 1
ATOM 678 C CA . ASN A 1 97 ? 0.309 2.102 8.058 1.00 85.31 97 ASN A CA 1
ATOM 679 C C . ASN A 1 97 ? 0.517 3.124 9.180 1.00 85.31 97 ASN A C 1
ATOM 681 O O . ASN A 1 97 ? 1.158 2.825 10.183 1.00 85.31 97 ASN A O 1
ATOM 685 N N . THR A 1 98 ? -0.063 4.314 9.023 1.00 88.31 98 THR A N 1
ATOM 686 C CA . THR A 1 98 ? 0.078 5.422 9.983 1.00 88.31 98 THR A CA 1
ATOM 687 C C . THR A 1 98 ? -0.487 5.085 11.363 1.00 88.31 98 THR A C 1
ATOM 689 O O . THR A 1 98 ? 0.115 5.412 12.377 1.00 88.31 98 THR A O 1
ATOM 692 N N . ASN A 1 99 ? -1.637 4.408 11.406 1.00 89.12 99 ASN A N 1
ATOM 693 C CA . ASN A 1 99 ? -2.351 4.093 12.643 1.00 89.12 99 ASN A CA 1
ATOM 694 C C . ASN A 1 99 ? -2.244 2.597 12.954 1.00 89.12 99 ASN A C 1
ATOM 696 O O . ASN A 1 99 ? -3.144 1.824 12.612 1.00 89.12 99 ASN A O 1
ATOM 700 N N . SER A 1 100 ? -1.118 2.187 13.536 1.00 87.38 100 SER A N 1
ATOM 701 C CA . SER A 1 100 ? -0.837 0.800 13.943 1.00 87.38 100 SER A CA 1
ATOM 702 C C . SER A 1 100 ? -1.155 0.519 15.417 1.00 87.38 100 SER A C 1
ATOM 704 O O . SER A 1 100 ? -1.317 -0.638 15.800 1.00 87.38 100 SER A O 1
ATOM 706 N N . THR A 1 101 ? -1.307 1.564 16.232 1.00 89.88 101 THR A N 1
ATOM 707 C CA . THR A 1 101 ? -1.709 1.474 17.643 1.00 89.88 101 THR A CA 1
ATOM 708 C C . THR A 1 101 ? -3.221 1.617 17.778 1.00 89.88 101 THR A C 1
ATOM 710 O O . THR A 1 101 ? -3.817 2.491 17.151 1.00 89.88 101 THR A O 1
ATOM 713 N N . ALA A 1 102 ? -3.836 0.773 18.609 1.00 90.50 102 ALA A N 1
ATOM 714 C CA . ALA A 1 102 ? -5.270 0.821 18.871 1.00 90.50 102 ALA A CA 1
ATOM 715 C C . ALA A 1 102 ? -5.668 2.131 19.584 1.00 90.50 102 ALA A C 1
ATOM 717 O O . ALA A 1 102 ? -5.073 2.467 20.612 1.00 90.50 102 ALA A O 1
ATOM 718 N N . PRO A 1 103 ? -6.685 2.853 19.082 1.00 91.69 103 PRO A N 1
ATOM 719 C CA . PRO A 1 103 ? -7.367 3.903 19.834 1.00 91.69 103 PRO A CA 1
ATOM 720 C C . PRO A 1 103 ? -8.040 3.370 21.107 1.00 91.69 103 PRO A C 1
ATOM 722 O O . PRO A 1 103 ? -8.243 2.166 21.260 1.00 91.69 103 PRO A O 1
ATOM 725 N N . GLY A 1 104 ? -8.444 4.271 22.007 1.00 92.44 104 GLY A N 1
ATOM 726 C CA . GLY A 1 104 ? -9.115 3.902 23.262 1.00 92.44 104 GLY A CA 1
ATOM 727 C C . GLY A 1 104 ? -10.436 3.145 23.066 1.00 92.44 104 GLY A C 1
ATOM 728 O O . GLY A 1 104 ? -10.832 2.353 23.917 1.00 92.44 104 GLY A O 1
ATOM 729 N N . THR A 1 105 ? -11.119 3.353 21.942 1.00 92.56 105 THR A N 1
ATOM 730 C CA . THR A 1 105 ? -12.300 2.588 21.533 1.00 92.56 105 THR A CA 1
ATOM 731 C C . THR A 1 105 ? -12.143 2.139 20.087 1.00 92.56 105 THR A C 1
ATOM 733 O O . THR A 1 105 ? -11.962 2.960 19.187 1.00 92.56 105 THR A O 1
ATOM 736 N N . VAL A 1 106 ? -12.242 0.829 19.862 1.00 91.94 106 VAL A N 1
ATOM 737 C CA . VAL A 1 106 ? -12.118 0.215 18.537 1.00 91.94 106 VAL A CA 1
ATOM 738 C C . VAL A 1 106 ? -13.402 -0.515 18.177 1.00 91.94 106 VAL A C 1
ATOM 740 O O . VAL A 1 106 ? -13.918 -1.301 18.969 1.00 91.94 106 VAL A O 1
ATOM 743 N N . VAL A 1 107 ? -13.893 -0.274 16.963 1.00 89.62 107 VAL A N 1
ATOM 744 C CA . VAL A 1 107 ? -14.963 -1.061 16.343 1.00 89.62 107 VAL A CA 1
ATOM 745 C C . VAL A 1 107 ? -14.341 -2.111 15.424 1.00 89.62 107 VAL A C 1
ATOM 747 O O . VAL A 1 107 ? -13.521 -1.782 14.566 1.00 89.62 107 VAL A O 1
ATOM 750 N N . GLY A 1 108 ? -14.761 -3.366 15.587 1.00 87.50 108 GLY A N 1
ATOM 751 C CA . GLY A 1 108 ? -14.269 -4.505 14.813 1.00 87.50 108 GLY A CA 1
ATOM 752 C C . GLY A 1 108 ? -13.032 -5.176 15.414 1.00 87.50 108 GLY A C 1
ATOM 753 O O . GLY A 1 108 ? -12.454 -4.718 16.399 1.00 87.50 108 GLY A O 1
ATOM 754 N N . THR A 1 109 ? -12.632 -6.295 14.812 1.00 88.25 109 THR A N 1
ATOM 755 C CA . THR A 1 109 ? -11.449 -7.060 15.220 1.00 88.25 109 THR A CA 1
ATOM 756 C C . THR A 1 109 ? -10.274 -6.708 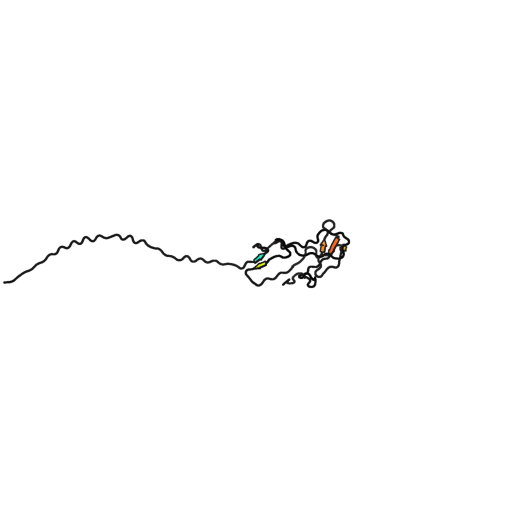14.305 1.00 88.25 109 THR A C 1
ATOM 758 O O . THR A 1 109 ? -10.409 -6.832 13.086 1.00 88.25 109 THR A O 1
ATOM 761 N N . PRO A 1 110 ? -9.122 -6.265 14.842 1.00 86.94 110 PRO A N 1
ATOM 762 C CA . PRO A 1 110 ? -7.949 -5.983 14.024 1.00 86.94 110 PRO A CA 1
ATOM 763 C C . PRO A 1 110 ? -7.400 -7.253 13.377 1.00 86.94 110 PRO A C 1
ATOM 765 O O . PRO A 1 110 ? -7.308 -8.304 14.010 1.00 86.94 110 PRO A O 1
ATOM 768 N N . GLY A 1 111 ? -7.014 -7.130 12.106 1.00 85.81 111 GLY A N 1
ATOM 769 C CA . GLY A 1 111 ? -6.235 -8.149 11.414 1.00 85.81 111 GLY A CA 1
ATOM 770 C C . GLY A 1 111 ? -4.777 -8.172 11.870 1.00 85.81 111 GLY A C 1
ATOM 771 O O . GLY A 1 111 ? -4.362 -7.432 12.763 1.00 85.81 111 GLY A O 1
ATOM 772 N N . THR A 1 112 ? -3.979 -9.017 11.218 1.00 85.75 112 THR A N 1
ATOM 773 C CA . THR A 1 112 ? -2.521 -9.044 11.384 1.00 85.75 112 THR A CA 1
ATOM 774 C C . THR A 1 112 ? -1.864 -8.640 10.064 1.00 85.75 112 THR A C 1
ATOM 776 O O . THR A 1 112 ? -2.011 -9.368 9.083 1.00 85.75 112 THR A O 1
ATOM 779 N N . PRO A 1 113 ? -1.141 -7.509 9.999 1.00 88.62 113 PRO A N 1
ATOM 780 C CA . PRO A 1 113 ? -0.877 -6.533 11.059 1.00 88.62 113 PRO A CA 1
ATOM 781 C C . PRO A 1 113 ? -2.120 -5.709 11.424 1.00 88.62 113 PRO A C 1
ATOM 783 O O . PRO A 1 113 ? -3.037 -5.568 10.616 1.00 88.62 113 PRO A O 1
ATOM 786 N N . ALA A 1 114 ? -2.117 -5.126 12.625 1.00 91.00 114 ALA A N 1
ATOM 787 C CA . ALA A 1 114 ? -3.202 -4.269 13.084 1.00 91.00 114 ALA A CA 1
ATOM 788 C C . ALA A 1 114 ? -3.230 -2.944 12.306 1.00 91.00 114 ALA A C 1
ATOM 790 O O . ALA A 1 114 ? -2.216 -2.248 12.183 1.00 91.00 114 ALA A O 1
ATOM 791 N N . ARG A 1 115 ? -4.408 -2.581 11.793 1.00 93.56 115 ARG A N 1
ATOM 792 C CA . ARG A 1 115 ? -4.623 -1.335 11.057 1.00 93.56 115 ARG A CA 1
ATOM 793 C C . ARG A 1 115 ? -5.931 -0.682 11.490 1.00 93.56 115 ARG A C 1
ATOM 795 O O . ARG A 1 115 ? -6.952 -1.362 11.591 1.00 93.56 115 ARG A O 1
ATOM 802 N N . TYR A 1 116 ? -5.894 0.632 11.715 1.00 93.12 116 TYR A N 1
ATOM 803 C CA . TYR A 1 116 ? -7.048 1.394 12.195 1.00 93.12 116 TYR A CA 1
ATOM 804 C C . TYR A 1 116 ? -7.344 2.619 11.320 1.00 93.12 116 TYR A C 1
ATOM 806 O O . TYR A 1 116 ? -6.443 3.375 10.947 1.00 93.12 116 TYR A O 1
ATOM 814 N N . LEU A 1 117 ? -8.618 2.831 11.002 1.00 91.62 117 LEU A N 1
ATOM 815 C CA . LEU A 1 117 ? -9.134 4.110 10.523 1.00 91.62 117 LEU A CA 1
ATOM 816 C C . LEU A 1 117 ? -9.509 4.932 11.753 1.00 91.62 117 LEU A C 1
ATOM 818 O O . LEU A 1 117 ? -10.461 4.594 12.452 1.00 91.62 117 LEU A O 1
ATOM 822 N N . VAL A 1 118 ? -8.726 5.965 12.054 1.00 92.62 118 VAL A N 1
ATOM 823 C CA . VAL A 1 118 ? -8.920 6.806 13.242 1.00 92.62 118 VAL A CA 1
ATOM 824 C C . VAL A 1 118 ? -9.828 7.977 12.891 1.00 92.62 118 VAL A C 1
ATOM 826 O O . VAL A 1 118 ? -9.631 8.634 11.868 1.00 92.62 118 VAL A O 1
ATOM 829 N N . ASN A 1 119 ? -10.820 8.241 13.738 1.00 89.62 119 ASN A N 1
ATOM 830 C CA . ASN A 1 119 ? -11.724 9.367 13.554 1.00 89.62 119 ASN A CA 1
ATOM 831 C C . ASN A 1 119 ? -10.960 10.690 13.750 1.00 89.62 119 ASN A C 1
ATOM 833 O O . ASN A 1 119 ? -10.329 10.916 14.781 1.00 89.62 119 ASN A O 1
ATOM 837 N N . THR A 1 120 ? -11.029 11.579 12.760 1.00 88.62 120 THR A N 1
ATOM 838 C CA . THR A 1 120 ? -10.325 12.870 12.777 1.00 88.62 120 THR A CA 1
ATOM 839 C C . THR A 1 120 ? -10.916 13.863 13.776 1.00 88.62 120 THR A C 1
ATOM 841 O O . THR A 1 120 ? -10.188 14.709 14.288 1.00 88.62 120 THR A O 1
ATOM 844 N N . ALA A 1 121 ? -12.208 13.750 14.095 1.00 90.75 121 ALA A N 1
ATOM 845 C CA . ALA A 1 121 ? -12.870 14.567 15.111 1.00 90.75 121 ALA A CA 1
ATOM 846 C C . ALA A 1 121 ? -12.649 14.033 16.539 1.00 90.75 121 ALA A C 1
ATOM 848 O O . ALA A 1 121 ? -12.736 14.794 17.499 1.00 90.75 121 ALA A O 1
ATOM 849 N N . ASN A 1 122 ? -12.366 12.734 16.691 1.00 91.06 122 ASN A N 1
ATOM 850 C CA . ASN A 1 122 ? -12.056 12.109 17.976 1.00 91.06 122 ASN A CA 1
ATOM 851 C C . ASN A 1 122 ? -11.059 10.960 17.793 1.00 91.06 122 ASN A C 1
ATOM 853 O O . ASN A 1 122 ? -11.442 9.818 17.5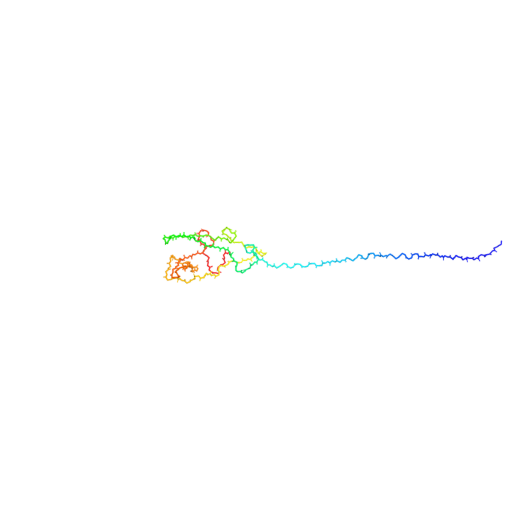37 1.00 91.06 122 ASN A O 1
ATOM 857 N N . THR A 1 123 ? -9.777 11.251 18.000 1.00 91.81 123 THR A N 1
ATOM 858 C CA . THR A 1 123 ? -8.690 10.283 17.801 1.00 91.81 123 THR A CA 1
ATOM 859 C C . THR A 1 123 ? -8.687 9.132 18.809 1.00 91.81 123 THR A C 1
ATOM 861 O O . THR A 1 123 ? -7.972 8.150 18.618 1.00 91.81 123 THR A O 1
ATOM 864 N N . GLY A 1 124 ? -9.510 9.208 19.861 1.00 93.06 124 GLY A N 1
ATOM 865 C CA . GLY A 1 124 ? -9.753 8.101 20.784 1.00 93.06 124 GLY A CA 1
ATOM 866 C C . GLY A 1 124 ? -10.605 6.978 20.187 1.00 93.06 124 GLY A C 1
ATOM 867 O O . GLY A 1 124 ? -10.698 5.917 20.800 1.00 93.06 124 GLY A O 1
ATOM 868 N N . GLN A 1 125 ? -11.206 7.181 19.011 1.00 92.00 125 GLN A N 1
ATOM 869 C CA . GLN A 1 125 ? -12.073 6.214 18.341 1.00 92.00 125 GLN A CA 1
ATOM 870 C C . GLN A 1 125 ? -11.501 5.788 16.986 1.00 92.00 125 GLN A C 1
ATOM 872 O O . GLN A 1 125 ? -11.008 6.615 16.214 1.00 92.00 125 GLN A O 1
ATOM 877 N N . GLY A 1 126 ? -11.630 4.504 16.655 1.00 92.06 126 GLY A N 1
ATOM 878 C CA . GLY A 1 126 ? -11.301 4.020 15.319 1.00 92.06 126 GLY A CA 1
ATOM 879 C C . GLY A 1 126 ? -11.979 2.715 14.930 1.00 92.06 126 GLY A C 1
ATOM 880 O O . GLY A 1 126 ? -12.564 2.013 15.754 1.00 92.06 126 GLY A O 1
ATOM 881 N N . VAL A 1 127 ? -11.887 2.397 13.644 1.00 92.50 127 VAL A N 1
ATOM 882 C CA . VAL A 1 127 ? -12.403 1.160 13.052 1.00 92.50 127 VAL A CA 1
ATOM 883 C C . VAL A 1 127 ? -11.225 0.304 12.613 1.00 92.50 127 VAL A C 1
ATOM 885 O O . VAL A 1 127 ? -10.345 0.771 11.886 1.00 92.50 127 VAL A O 1
ATOM 888 N N . ALA A 1 128 ? -11.194 -0.943 13.067 1.00 93.31 128 ALA A N 1
ATOM 889 C CA . ALA A 1 128 ? -10.212 -1.920 12.630 1.00 93.31 128 ALA A CA 1
ATOM 890 C C . ALA A 1 128 ? -10.482 -2.354 11.181 1.00 93.31 128 ALA A C 1
ATOM 892 O O . ALA A 1 128 ? -11.627 -2.612 10.811 1.00 93.31 128 ALA A O 1
ATOM 893 N N . TYR A 1 129 ? -9.431 -2.468 10.367 1.00 92.62 129 TYR A N 1
ATOM 894 C CA . TYR A 1 129 ? -9.543 -2.957 8.992 1.00 92.62 129 TYR A CA 1
ATOM 895 C C . TYR A 1 129 ? -8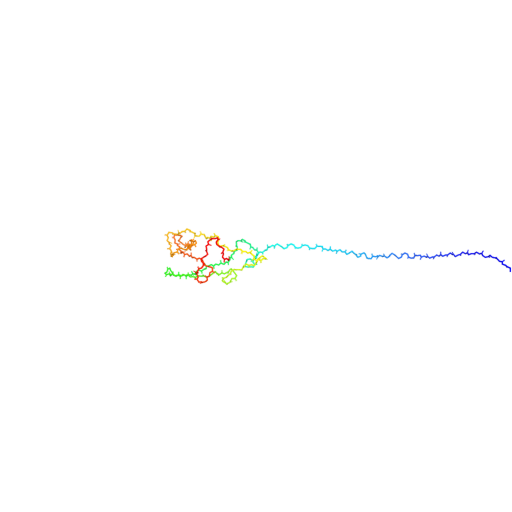.407 -3.915 8.625 1.00 92.62 129 TYR A C 1
ATOM 897 O O . TYR A 1 129 ? -7.359 -3.957 9.271 1.00 92.62 129 TYR A O 1
ATOM 905 N N . SER A 1 130 ? -8.629 -4.678 7.557 1.00 91.94 130 SER A N 1
ATOM 906 C CA . SER A 1 130 ? -7.644 -5.572 6.945 1.00 91.94 130 SER A CA 1
ATOM 907 C C . SER A 1 130 ? -7.562 -5.298 5.446 1.00 91.94 130 SER A C 1
ATOM 909 O O . SER A 1 130 ? -8.529 -4.836 4.843 1.00 91.94 130 SER A O 1
ATOM 911 N N . LEU A 1 131 ? -6.399 -5.565 4.853 1.00 90.81 131 LEU A N 1
ATOM 912 C CA . LEU A 1 131 ? -6.179 -5.460 3.412 1.00 90.81 131 LEU A CA 1
ATOM 913 C C . LEU A 1 131 ? -5.994 -6.851 2.829 1.00 90.81 131 LEU A C 1
ATOM 915 O O . LEU A 1 131 ? -5.345 -7.689 3.453 1.00 90.81 131 LEU A O 1
ATOM 919 N N . PHE A 1 132 ? -6.525 -7.064 1.631 1.00 90.25 132 PHE A N 1
ATOM 920 C CA . PHE A 1 132 ? -6.472 -8.342 0.936 1.00 90.25 132 PHE A CA 1
ATOM 921 C C . PHE A 1 132 ? -6.042 -8.140 -0.513 1.00 90.25 132 PHE A C 1
ATOM 923 O O . PHE A 1 132 ? -6.334 -7.098 -1.102 1.00 90.25 132 PHE A O 1
ATOM 930 N N . SER A 1 133 ? -5.336 -9.121 -1.075 1.00 87.31 133 SER A N 1
ATOM 931 C CA . SER A 1 133 ? -4.911 -9.099 -2.482 1.00 87.31 133 SER A CA 1
ATOM 932 C C . SER A 1 133 ? -5.961 -9.671 -3.439 1.00 87.31 133 SER A C 1
ATOM 934 O O . SER A 1 133 ? -5.831 -9.513 -4.651 1.00 87.31 133 SER A O 1
ATOM 936 N N . ASP A 1 134 ? -7.013 -10.301 -2.910 1.00 87.38 134 ASP A N 1
ATOM 937 C CA . ASP A 1 134 ? -8.119 -10.875 -3.672 1.00 87.38 134 ASP A CA 1
ATOM 938 C C . ASP A 1 134 ? -9.487 -10.372 -3.194 1.00 87.38 134 ASP A C 1
ATOM 940 O O . ASP A 1 134 ? -9.683 -10.035 -2.027 1.00 87.38 134 ASP A O 1
ATOM 944 N N . GLY A 1 135 ? -10.462 -10.375 -4.106 1.00 86.12 135 GLY A N 1
ATOM 945 C CA . GLY A 1 135 ? -11.838 -9.962 -3.812 1.00 86.12 135 GLY A CA 1
ATOM 946 C C . GLY A 1 135 ? -12.640 -10.954 -2.963 1.00 86.12 135 GLY A C 1
ATOM 947 O O . GLY A 1 135 ? -13.751 -10.629 -2.557 1.00 86.12 135 GLY A O 1
ATOM 948 N N . GLY A 1 136 ? -12.107 -12.153 -2.706 1.00 90.56 136 GLY A N 1
ATOM 949 C CA . GLY A 1 136 ? -12.702 -13.136 -1.801 1.00 90.56 136 GLY A CA 1
ATOM 950 C C . GLY A 1 136 ? -12.244 -12.984 -0.350 1.00 90.56 136 GLY A C 1
ATOM 951 O O . GLY A 1 136 ? -12.723 -13.728 0.500 1.00 90.56 136 GLY A O 1
ATOM 952 N N . PHE A 1 137 ? -11.346 -12.033 -0.063 1.00 90.06 137 PHE A N 1
ATOM 953 C CA . PHE A 1 137 ? -10.794 -11.777 1.268 1.00 90.06 137 PHE A CA 1
ATOM 954 C C . PHE A 1 137 ? -10.092 -13.000 1.888 1.00 90.06 137 PHE A C 1
ATOM 956 O O . PHE A 1 137 ? -10.156 -13.220 3.097 1.00 90.06 137 PHE A O 1
ATOM 963 N N . ASN A 1 138 ? -9.407 -13.801 1.065 1.00 90.88 138 ASN A N 1
ATOM 964 C CA . ASN A 1 138 ? -8.712 -15.010 1.524 1.00 90.88 138 ASN A CA 1
ATOM 965 C C . ASN A 1 138 ? -7.235 -14.751 1.851 1.00 90.88 138 ASN A C 1
ATOM 967 O O . ASN A 1 138 ? -6.676 -15.382 2.746 1.00 90.88 138 ASN A O 1
ATOM 971 N N . ASN A 1 139 ? -6.602 -13.815 1.141 1.00 89.19 139 ASN A N 1
ATOM 972 C CA . ASN A 1 139 ? -5.171 -13.545 1.235 1.00 89.19 139 ASN A CA 1
ATOM 973 C C . ASN A 1 139 ? -4.921 -12.169 1.855 1.00 89.19 139 ASN A C 1
ATOM 975 O O . ASN A 1 139 ? -4.971 -11.144 1.173 1.00 89.19 139 ASN A O 1
ATOM 979 N N . ILE A 1 140 ? -4.648 -12.146 3.162 1.00 89.56 140 ILE A N 1
ATOM 980 C CA . ILE A 1 140 ? -4.316 -10.917 3.893 1.00 89.56 140 ILE A CA 1
ATOM 981 C C . ILE A 1 140 ? -2.957 -10.375 3.433 1.00 89.56 140 ILE A C 1
ATOM 983 O O . ILE A 1 140 ? -1.970 -11.106 3.362 1.00 89.56 140 ILE A O 1
ATOM 987 N N . ILE A 1 141 ? -2.883 -9.062 3.205 1.00 89.19 141 ILE A N 1
ATOM 988 C CA . ILE A 1 141 ? -1.632 -8.357 2.922 1.00 89.19 141 ILE A CA 1
ATOM 989 C C . ILE A 1 141 ? -0.973 -7.931 4.237 1.00 89.19 141 ILE A C 1
ATOM 991 O O . ILE A 1 141 ? -1.330 -6.914 4.856 1.00 89.19 141 ILE A O 1
ATOM 995 N N . ALA A 1 142 ? 0.027 -8.706 4.651 1.00 88.31 142 ALA A N 1
ATOM 996 C CA . ALA A 1 142 ? 0.888 -8.349 5.767 1.00 88.31 142 ALA A CA 1
ATOM 997 C C . ALA A 1 142 ? 1.884 -7.238 5.395 1.00 88.31 142 ALA A C 1
ATOM 999 O O . ALA A 1 142 ? 2.208 -7.033 4.224 1.00 88.31 142 ALA A O 1
ATOM 1000 N N . ASN A 1 143 ? 2.382 -6.512 6.400 1.00 83.94 143 ASN A N 1
ATOM 1001 C CA . ASN A 1 143 ? 3.449 -5.545 6.154 1.00 83.94 143 ASN A CA 1
ATOM 1002 C C . ASN A 1 143 ? 4.716 -6.287 5.718 1.00 83.94 143 ASN A C 1
ATOM 1004 O O . ASN A 1 143 ? 5.027 -7.354 6.247 1.00 83.94 143 ASN A O 1
ATOM 1008 N N . ASN A 1 144 ? 5.416 -5.727 4.735 1.00 83.62 144 ASN A N 1
ATOM 1009 C CA . ASN A 1 144 ? 6.632 -6.265 4.128 1.00 83.62 144 ASN A CA 1
ATOM 1010 C C . ASN A 1 144 ? 6.445 -7.617 3.415 1.00 83.62 144 ASN A C 1
ATOM 1012 O O . ASN A 1 144 ? 7.418 -8.163 2.900 1.00 83.62 144 ASN A O 1
ATOM 1016 N N . ALA A 1 145 ? 5.213 -8.128 3.322 1.00 81.50 145 ALA A N 1
ATOM 1017 C CA . ALA A 1 145 ? 4.901 -9.269 2.479 1.00 81.50 145 ALA A CA 1
ATOM 1018 C C . ALA A 1 145 ? 4.798 -8.821 1.017 1.00 81.50 145 ALA A C 1
ATOM 1020 O O . ALA A 1 145 ? 4.188 -7.794 0.696 1.00 81.50 145 ALA A O 1
ATOM 1021 N N . HIS A 1 146 ? 5.404 -9.601 0.128 1.00 75.19 146 HIS A N 1
ATOM 1022 C CA . HIS A 1 146 ? 5.309 -9.361 -1.302 1.00 75.19 146 HIS A CA 1
ATOM 1023 C C . HIS A 1 146 ? 3.895 -9.699 -1.779 1.00 75.19 146 HIS A C 1
ATOM 1025 O O . HIS A 1 146 ? 3.383 -10.786 -1.535 1.00 75.19 146 HIS A O 1
ATOM 1031 N N . CYS A 1 147 ? 3.249 -8.737 -2.434 1.00 65.88 147 CYS A N 1
ATOM 1032 C CA . CYS A 1 147 ? 1.884 -8.863 -2.950 1.00 65.88 147 CYS A CA 1
ATOM 1033 C C . CYS A 1 147 ? 1.828 -9.599 -4.306 1.00 65.88 147 CYS A C 1
ATOM 1035 O O . CYS A 1 147 ? 0.769 -9.637 -4.930 1.00 65.88 147 CYS A O 1
ATOM 1037 N N . ARG A 1 148 ? 2.965 -10.129 -4.778 1.00 57.69 148 ARG A N 1
ATOM 1038 C CA . ARG A 1 148 ? 3.135 -10.860 -6.036 1.00 57.69 148 ARG A CA 1
ATOM 1039 C C . ARG A 1 148 ? 4.037 -12.066 -5.815 1.00 57.69 148 ARG A C 1
ATOM 1041 O O . ARG A 1 148 ? 5.013 -11.904 -5.048 1.00 57.69 148 ARG A O 1
#